Protein AF-A0A4P7NA32-F1 (afdb_monomer_lite)

Foldseek 3Di:
DDPDDDDPPPVPPPDPPPPFPQQWWKKFKAALVRDGPDIDIHDQVVQWDCPPPWIWGAHSVGPIDTPDDDDPRIDMDTPHTD

Structure (mmCIF, N/CA/C/O backbone):
data_AF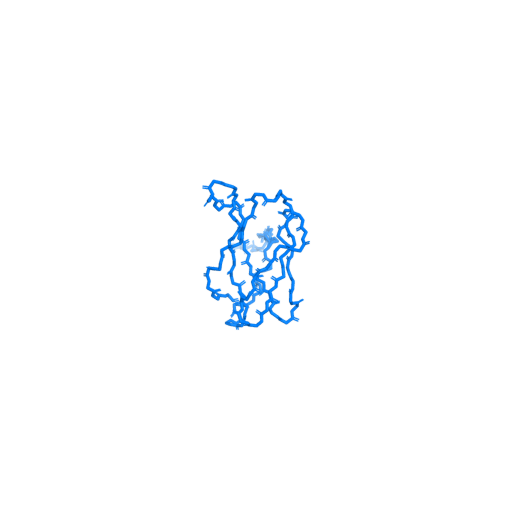-A0A4P7NA32-F1
#
_entry.id   AF-A0A4P7NA32-F1
#
loop_
_atom_site.group_PDB
_atom_site.id
_atom_site.type_symbol
_atom_site.label_atom_id
_atom_site.label_alt_id
_atom_site.label_comp_id
_atom_site.label_asym_id
_atom_site.label_entity_id
_atom_site.label_seq_id
_atom_site.pdbx_PDB_ins_code
_atom_site.Cartn_x
_atom_site.Cartn_y
_atom_site.Cartn_z
_atom_site.occupancy
_atom_site.B_iso_or_equiv
_atom_site.auth_seq_id
_atom_site.auth_comp_id
_atom_site.auth_asym_id
_atom_site.auth_atom_id
_atom_site.pdbx_PDB_model_num
ATOM 1 N N . MET A 1 1 ? 21.386 42.321 24.777 1.00 41.19 1 MET A N 1
ATOM 2 C CA . MET A 1 1 ? 21.563 41.337 23.687 1.00 41.19 1 MET A CA 1
ATOM 3 C C . MET A 1 1 ? 20.219 40.665 23.476 1.00 41.19 1 MET A C 1
ATOM 5 O O . MET A 1 1 ? 19.791 39.906 24.334 1.00 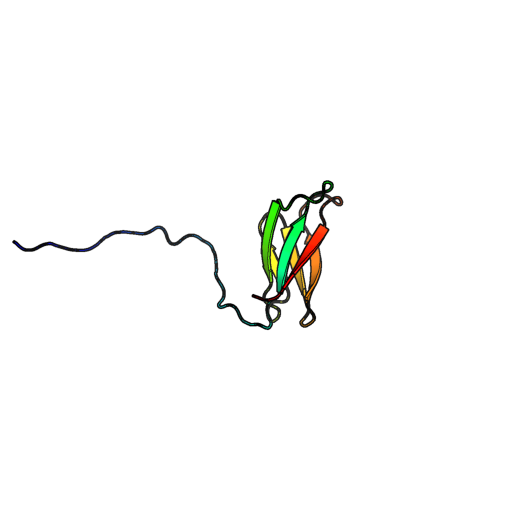41.19 1 MET A O 1
ATOM 9 N N . LYS A 1 2 ? 19.478 41.072 22.443 1.00 43.00 2 LYS A N 1
ATOM 10 C CA . LYS A 1 2 ? 18.107 40.611 22.193 1.00 43.00 2 LYS A CA 1
ATOM 11 C C . LYS A 1 2 ? 18.198 39.661 21.002 1.00 43.00 2 LYS A C 1
ATOM 13 O O . LYS A 1 2 ? 18.325 40.114 19.872 1.00 43.00 2 LYS A O 1
ATOM 18 N N . PHE A 1 3 ? 18.283 38.362 21.275 1.00 44.97 3 PHE A N 1
ATOM 19 C CA . PHE A 1 3 ? 18.278 37.348 20.226 1.00 44.97 3 PHE A CA 1
ATOM 20 C C . PHE A 1 3 ? 16.849 37.238 19.703 1.00 44.97 3 PHE A C 1
ATOM 22 O O . PHE A 1 3 ? 15.987 36.634 20.338 1.00 44.97 3 PHE A O 1
ATOM 29 N N . SER A 1 4 ? 16.591 37.895 18.574 1.00 45.69 4 SER A N 1
ATOM 30 C CA . SER A 1 4 ? 15.399 37.644 17.776 1.00 45.69 4 SER A CA 1
ATOM 31 C C . SER A 1 4 ? 15.479 36.209 17.273 1.00 45.69 4 SER A C 1
ATOM 33 O O . SER A 1 4 ? 16.293 35.878 16.414 1.00 45.69 4 SER A O 1
ATOM 35 N N . ALA A 1 5 ? 14.668 35.348 17.870 1.00 48.78 5 ALA A N 1
ATOM 36 C CA . ALA A 1 5 ? 14.347 34.056 17.303 1.00 48.78 5 ALA A CA 1
ATOM 37 C C . ALA A 1 5 ? 13.422 34.237 16.086 1.00 48.78 5 ALA A C 1
ATOM 39 O O . ALA A 1 5 ? 12.738 35.255 15.965 1.00 48.78 5 ALA A O 1
ATOM 40 N N . ILE A 1 6 ? 13.309 33.153 15.308 1.00 56.09 6 ILE A N 1
ATOM 41 C CA . ILE A 1 6 ? 12.338 32.907 14.227 1.00 56.09 6 ILE A CA 1
ATOM 42 C C . ILE A 1 6 ? 12.811 33.561 12.906 1.00 56.09 6 ILE A C 1
ATOM 44 O O . ILE A 1 6 ? 12.983 34.766 12.819 1.00 56.09 6 ILE A O 1
ATOM 48 N N . TYR A 1 7 ? 13.148 32.832 11.843 1.00 43.72 7 TYR A N 1
ATOM 49 C CA . TYR A 1 7 ? 12.339 31.825 11.161 1.00 43.72 7 TYR A CA 1
ATOM 50 C C . TYR A 1 7 ? 13.220 30.709 10.584 1.00 43.72 7 TYR A C 1
ATOM 52 O O . TYR A 1 7 ? 13.833 30.864 9.530 1.00 43.72 7 TYR A O 1
ATOM 60 N N . LEU A 1 8 ? 13.215 29.540 11.227 1.00 41.75 8 LEU A N 1
ATOM 61 C CA . LEU A 1 8 ? 13.427 28.294 10.500 1.00 41.75 8 LEU A CA 1
ATOM 62 C C . LEU A 1 8 ? 12.081 27.960 9.848 1.00 41.75 8 LEU A C 1
ATOM 64 O O . LEU A 1 8 ? 11.224 27.323 10.457 1.00 41.75 8 LEU A O 1
ATOM 68 N N . ALA A 1 9 ? 11.866 28.436 8.621 1.00 47.19 9 ALA A N 1
ATOM 69 C CA . ALA A 1 9 ? 10.875 27.835 7.740 1.00 47.19 9 ALA A CA 1
ATOM 70 C C . ALA A 1 9 ? 11.412 26.451 7.355 1.00 47.19 9 ALA A C 1
ATOM 72 O O . ALA A 1 9 ? 12.008 26.259 6.298 1.00 47.19 9 ALA A O 1
ATOM 73 N N . ALA A 1 10 ? 11.271 25.497 8.276 1.00 47.16 10 ALA A N 1
ATOM 74 C CA . ALA A 1 10 ? 11.366 24.095 7.941 1.00 47.16 10 ALA A CA 1
ATOM 75 C C . ALA A 1 10 ? 10.226 23.839 6.959 1.00 47.16 10 ALA A C 1
ATOM 77 O O . ALA A 1 10 ? 9.059 23.819 7.342 1.00 47.16 10 ALA A O 1
ATOM 78 N N . LEU A 1 11 ? 10.599 23.753 5.683 1.00 37.84 11 LEU A N 1
ATOM 79 C CA . LEU A 1 11 ? 9.821 23.190 4.594 1.00 37.84 11 LEU A CA 1
ATOM 80 C C . LEU A 1 11 ? 9.172 21.917 5.146 1.00 37.84 11 LEU A C 1
ATOM 82 O O . LEU A 1 11 ? 9.847 20.905 5.322 1.00 37.84 11 LEU A O 1
ATOM 86 N N . THR A 1 12 ? 7.907 21.997 5.550 1.00 47.62 12 THR A N 1
ATOM 87 C CA . THR A 1 12 ? 7.170 20.855 6.072 1.00 47.62 12 THR A CA 1
ATOM 88 C C . THR A 1 12 ? 7.010 19.911 4.902 1.00 47.62 12 THR A C 1
ATOM 90 O O . THR A 1 12 ? 6.244 20.166 3.972 1.00 47.62 12 THR A O 1
ATOM 93 N N . LEU A 1 13 ? 7.842 18.870 4.909 1.00 42.88 13 LEU A N 1
ATOM 94 C CA . LEU A 1 13 ? 7.820 17.806 3.931 1.00 42.88 13 LEU A CA 1
ATOM 95 C C . LEU A 1 13 ? 6.365 17.386 3.727 1.00 42.88 13 LEU A C 1
ATOM 97 O O . LEU A 1 13 ? 5.643 17.107 4.685 1.00 42.88 13 LEU A O 1
ATOM 101 N N . VAL A 1 14 ? 5.951 17.366 2.463 1.00 46.16 14 VAL A N 1
ATOM 102 C CA . VAL A 1 14 ? 4.745 16.679 2.017 1.00 46.16 14 VAL A CA 1
ATOM 103 C C . VAL A 1 14 ? 4.951 15.199 2.309 1.00 46.16 14 VAL A C 1
ATOM 105 O O . VAL A 1 14 ? 5.415 14.414 1.493 1.00 46.16 14 VAL A O 1
ATOM 108 N N . SER A 1 15 ? 4.622 14.828 3.526 1.00 44.12 15 SER A N 1
ATOM 109 C CA . SER A 1 15 ? 4.291 13.482 3.919 1.00 44.12 15 SER A CA 1
ATOM 110 C C . SER A 1 15 ? 3.182 13.686 4.924 1.00 44.12 15 SER A C 1
ATOM 112 O O . SER A 1 15 ? 3.412 14.031 6.080 1.00 44.12 15 SER A O 1
ATOM 114 N N . GLY A 1 16 ? 1.946 13.543 4.444 1.00 40.66 16 GLY A N 1
ATOM 115 C CA . GLY A 1 16 ? 0.812 13.319 5.318 1.00 40.66 16 GLY A CA 1
ATOM 116 C C . GLY A 1 16 ? 1.094 12.053 6.113 1.00 40.66 16 GLY A C 1
ATOM 117 O O . GLY A 1 16 ? 0.675 10.968 5.728 1.00 40.66 16 GLY A O 1
ATOM 118 N N . ALA A 1 17 ? 1.837 12.185 7.208 1.00 43.06 17 ALA A N 1
ATOM 119 C CA . ALA A 1 17 ? 1.793 11.265 8.315 1.00 43.06 17 ALA A CA 1
ATOM 120 C C . ALA A 1 17 ? 0.402 11.459 8.919 1.00 43.06 17 ALA A C 1
ATOM 122 O O . ALA A 1 17 ? 0.214 12.202 9.881 1.00 43.06 17 ALA A O 1
ATOM 123 N N . ALA A 1 18 ? -0.602 10.861 8.270 1.00 46.78 18 ALA A N 1
ATOM 124 C CA . ALA A 1 18 ? -1.844 10.554 8.946 1.00 46.78 18 ALA A CA 1
ATOM 125 C C . ALA A 1 18 ? -1.441 9.831 10.234 1.00 46.78 18 ALA A C 1
ATOM 127 O O . ALA A 1 18 ? -0.580 8.946 10.196 1.00 46.78 18 ALA A O 1
ATOM 128 N N . ALA A 1 19 ? -1.972 10.291 11.369 1.00 40.97 19 ALA A N 1
ATOM 129 C CA . ALA A 1 19 ? -1.748 9.645 12.652 1.00 40.97 19 ALA A CA 1
ATOM 130 C C . ALA A 1 19 ? -1.935 8.136 12.475 1.00 40.97 19 ALA A C 1
ATOM 132 O O . ALA A 1 19 ? -2.879 7.722 11.800 1.00 40.97 19 ALA A O 1
ATOM 133 N N . ALA A 1 20 ? -0.996 7.349 13.004 1.00 49.97 20 ALA A N 1
ATOM 134 C CA . ALA A 1 20 ? -1.009 5.916 12.794 1.00 49.97 20 ALA A CA 1
ATOM 135 C C . ALA A 1 20 ? -2.289 5.339 13.420 1.00 49.97 20 ALA A C 1
ATOM 137 O O . ALA A 1 20 ? -2.385 5.293 14.646 1.00 49.97 20 ALA A O 1
ATOM 138 N N . ASP A 1 21 ? -3.292 4.985 12.615 1.00 57.47 21 ASP A N 1
ATOM 139 C CA . ASP A 1 21 ? -4.642 4.735 13.133 1.00 57.47 21 ASP A CA 1
ATOM 140 C C . ASP A 1 21 ? -4.843 3.295 13.600 1.00 57.47 21 ASP A C 1
ATOM 142 O O . ASP A 1 21 ? -5.934 2.967 14.002 1.00 57.47 21 ASP A O 1
ATOM 146 N N . ALA A 1 22 ? -3.888 2.370 13.562 1.00 62.78 22 ALA A N 1
ATOM 147 C CA . ALA A 1 22 ? -4.091 0.933 13.849 1.00 62.78 22 ALA A CA 1
ATOM 148 C C . ALA A 1 22 ? -5.118 0.212 12.941 1.00 62.78 22 ALA A C 1
ATOM 150 O O . ALA A 1 22 ? -5.020 -1.002 12.751 1.00 62.78 22 ALA A O 1
ATOM 151 N N . LYS A 1 23 ? -6.070 0.928 12.341 1.00 76.38 23 LYS A N 1
ATOM 152 C CA . LYS A 1 23 ? -6.966 0.482 11.285 1.00 76.38 23 LYS A CA 1
ATOM 153 C C . LYS A 1 23 ? -6.327 0.667 9.918 1.00 76.38 23 LYS A C 1
ATOM 155 O O . LYS A 1 23 ? -6.616 -0.128 9.028 1.00 76.38 23 LYS A O 1
ATOM 160 N N . ASN A 1 24 ? -5.431 1.638 9.749 1.00 86.31 24 ASN A N 1
ATOM 161 C CA . ASN A 1 24 ? -4.785 1.876 8.466 1.00 86.31 24 ASN A CA 1
ATOM 162 C C . ASN A 1 24 ? -3.757 0.784 8.148 1.00 86.31 24 ASN A C 1
ATOM 164 O O . ASN A 1 24 ? -3.219 0.088 9.017 1.00 86.31 24 ASN A O 1
ATOM 168 N N . CYS A 1 25 ? -3.516 0.604 6.856 1.00 89.06 25 CYS A N 1
ATOM 169 C CA . CYS A 1 25 ? -2.751 -0.517 6.336 1.00 89.06 25 CYS A CA 1
ATOM 170 C C . CYS A 1 25 ? -1.454 -0.026 5.718 1.00 89.06 25 CYS A C 1
ATOM 172 O O . CYS A 1 25 ? -1.461 0.726 4.739 1.00 89.06 25 CYS A O 1
ATOM 174 N N . LYS A 1 26 ? -0.334 -0.478 6.280 1.00 92.50 26 LYS A N 1
ATOM 175 C CA . LYS A 1 26 ? 0.987 -0.172 5.754 1.00 92.50 26 LYS A CA 1
ATOM 176 C C . LYS A 1 26 ? 1.295 -1.116 4.605 1.00 92.50 26 LYS A C 1
ATOM 178 O O . LYS A 1 26 ? 1.102 -2.328 4.715 1.00 92.50 26 LYS A O 1
ATOM 183 N N . PHE A 1 27 ? 1.823 -0.570 3.521 1.00 93.50 27 PHE A N 1
ATOM 184 C CA . PHE A 1 27 ? 2.203 -1.362 2.363 1.00 93.50 27 PHE A CA 1
ATOM 185 C C . PHE A 1 27 ? 3.549 -0.937 1.796 1.00 93.50 27 PHE A C 1
ATOM 187 O O . PHE A 1 27 ? 3.967 0.218 1.905 1.00 93.50 27 PHE A O 1
ATOM 194 N N . ASN A 1 28 ? 4.182 -1.906 1.151 1.00 94.12 28 ASN A N 1
ATOM 195 C CA . ASN A 1 28 ? 5.352 -1.738 0.313 1.00 94.12 28 ASN A CA 1
ATOM 196 C C . ASN A 1 28 ? 4.964 -2.097 -1.123 1.00 94.12 28 ASN A C 1
ATOM 198 O O . ASN A 1 28 ? 4.273 -3.092 -1.346 1.00 94.12 28 ASN A O 1
ATOM 202 N N . VAL A 1 29 ? 5.426 -1.314 -2.088 1.00 93.25 29 VAL A N 1
ATOM 203 C CA . VAL A 1 29 ? 5.339 -1.620 -3.514 1.00 93.25 29 VAL A CA 1
ATOM 204 C C . VAL A 1 29 ? 6.657 -2.262 -3.919 1.00 93.25 29 VAL A C 1
ATOM 206 O O . VAL A 1 29 ? 7.716 -1.648 -3.779 1.00 93.25 29 VAL A O 1
ATOM 209 N N . LEU A 1 30 ? 6.597 -3.499 -4.397 1.00 93.44 30 LEU A N 1
ATOM 210 C CA . LEU A 1 30 ? 7.751 -4.251 -4.871 1.00 93.44 30 LEU A CA 1
ATOM 211 C C . LEU A 1 30 ? 7.744 -4.281 -6.401 1.00 93.44 30 LEU A C 1
ATOM 213 O O . LEU A 1 30 ? 6.687 -4.480 -6.995 1.00 93.44 30 LEU A O 1
ATOM 217 N N . ASN A 1 31 ? 8.894 -4.094 -7.045 1.00 91.94 31 ASN A N 1
ATOM 218 C CA . ASN A 1 31 ? 9.030 -4.299 -8.493 1.00 91.94 31 ASN A CA 1
ATOM 219 C C . ASN A 1 31 ? 9.101 -5.797 -8.859 1.00 91.94 31 ASN A C 1
ATOM 221 O O . ASN A 1 31 ? 9.110 -6.654 -7.975 1.00 91.94 31 ASN A O 1
ATOM 225 N N . GLY A 1 32 ? 9.217 -6.117 -10.154 1.00 90.25 32 GLY A N 1
ATOM 226 C CA . GLY A 1 32 ? 9.317 -7.504 -10.641 1.00 90.25 32 GLY A CA 1
ATOM 227 C C . GLY A 1 32 ? 10.508 -8.313 -10.103 1.00 90.25 32 GLY A C 1
ATOM 228 O O . GLY A 1 32 ? 10.516 -9.534 -10.220 1.00 90.25 32 GLY A O 1
ATOM 229 N N . SER A 1 33 ? 11.487 -7.657 -9.473 1.00 94.69 33 SER A N 1
ATOM 230 C CA . SER A 1 33 ? 12.627 -8.294 -8.800 1.00 94.69 33 SER A CA 1
ATOM 231 C C . SER A 1 33 ? 12.430 -8.440 -7.284 1.00 94.69 33 SER A C 1
ATOM 233 O O . SER A 1 33 ? 13.352 -8.856 -6.587 1.00 94.69 33 SER A O 1
ATOM 235 N N . GLY A 1 34 ? 11.265 -8.058 -6.748 1.00 92.25 34 GLY A N 1
ATOM 236 C CA . GLY A 1 34 ? 10.973 -8.072 -5.312 1.00 92.25 34 GLY A CA 1
ATOM 237 C C . GLY A 1 34 ? 11.593 -6.911 -4.524 1.00 92.25 34 GLY A C 1
ATOM 238 O O . GLY A 1 34 ? 11.591 -6.942 -3.294 1.00 92.25 34 GLY A O 1
ATOM 239 N N . ILE A 1 35 ? 12.124 -5.883 -5.195 1.00 93.12 35 ILE A N 1
ATOM 240 C CA . ILE A 1 35 ? 12.733 -4.719 -4.538 1.00 93.12 35 ILE A CA 1
ATOM 241 C C . ILE A 1 35 ? 11.661 -3.696 -4.185 1.00 93.12 35 ILE A C 1
ATOM 243 O O . ILE A 1 35 ? 10.867 -3.311 -5.042 1.00 93.12 35 ILE A O 1
ATOM 247 N N . ASN A 1 36 ? 11.678 -3.218 -2.940 1.00 93.12 36 ASN A N 1
ATOM 248 C CA . ASN A 1 36 ? 10.808 -2.138 -2.492 1.00 93.12 36 ASN A CA 1
ATOM 249 C C . ASN A 1 36 ? 11.188 -0.820 -3.180 1.00 93.12 36 ASN A C 1
ATOM 251 O O . ASN A 1 36 ? 12.300 -0.324 -3.005 1.00 93.12 36 ASN A O 1
ATOM 255 N N . VAL A 1 37 ? 10.251 -0.268 -3.948 1.00 91.44 37 VAL A N 1
ATOM 256 C CA . VAL A 1 37 ? 10.413 1.001 -4.672 1.00 91.44 37 VAL A CA 1
ATOM 257 C C . VAL A 1 37 ? 9.593 2.142 -4.076 1.00 91.44 37 VAL A C 1
ATOM 259 O O . VAL A 1 37 ? 9.871 3.304 -4.357 1.00 91.44 37 VAL A O 1
ATOM 262 N N . ALA A 1 38 ? 8.572 1.825 -3.280 1.00 90.38 38 ALA A N 1
ATOM 263 C CA . ALA A 1 38 ? 7.706 2.801 -2.639 1.00 90.38 38 ALA A CA 1
ATOM 264 C C . ALA A 1 38 ? 7.033 2.186 -1.413 1.00 90.38 38 ALA A C 1
ATOM 266 O O . ALA A 1 38 ? 6.751 0.990 -1.359 1.00 90.38 38 ALA A O 1
ATOM 267 N N . ASN A 1 39 ? 6.712 3.018 -0.435 1.00 90.94 39 ASN A N 1
ATOM 268 C CA . ASN A 1 39 ? 5.955 2.628 0.741 1.00 90.94 39 ASN A CA 1
ATOM 269 C C . ASN A 1 39 ? 4.854 3.646 1.023 1.00 90.94 39 ASN A C 1
ATOM 271 O O . ASN A 1 39 ? 4.930 4.812 0.638 1.00 90.94 39 ASN A O 1
ATOM 275 N N . GLY A 1 40 ? 3.811 3.193 1.706 1.00 89.81 40 GLY A N 1
ATOM 276 C CA . GLY A 1 40 ? 2.694 4.054 2.042 1.00 89.81 40 GLY A CA 1
ATOM 277 C C . GLY A 1 40 ? 1.858 3.521 3.187 1.00 89.81 40 GLY A C 1
ATOM 278 O O . GLY A 1 40 ? 2.040 2.402 3.672 1.00 89.81 40 GLY A O 1
ATOM 279 N N . CYS A 1 41 ? 0.931 4.370 3.609 1.00 90.19 41 CYS A N 1
ATOM 280 C CA . CYS A 1 41 ? -0.105 4.042 4.565 1.00 90.19 41 CYS A CA 1
ATOM 281 C C . CYS A 1 41 ? -1.454 4.306 3.903 1.00 90.19 41 CYS A C 1
ATOM 283 O O . CYS A 1 41 ? -1.738 5.435 3.502 1.00 90.19 41 CYS A O 1
ATOM 285 N N . CYS A 1 42 ? -2.255 3.259 3.733 1.00 90.38 42 CYS A N 1
ATOM 286 C CA . CYS A 1 42 ? -3.590 3.378 3.174 1.00 90.38 42 CYS A CA 1
ATOM 287 C C . CYS A 1 42 ? -4.607 3.520 4.303 1.00 90.38 42 CYS A C 1
ATOM 289 O O . CYS A 1 42 ? -4.741 2.636 5.152 1.00 90.38 42 CYS A O 1
ATOM 291 N N . ASP A 1 43 ? -5.306 4.649 4.291 1.00 87.44 43 ASP A N 1
ATOM 292 C CA . ASP A 1 43 ? -6.388 4.962 5.213 1.00 8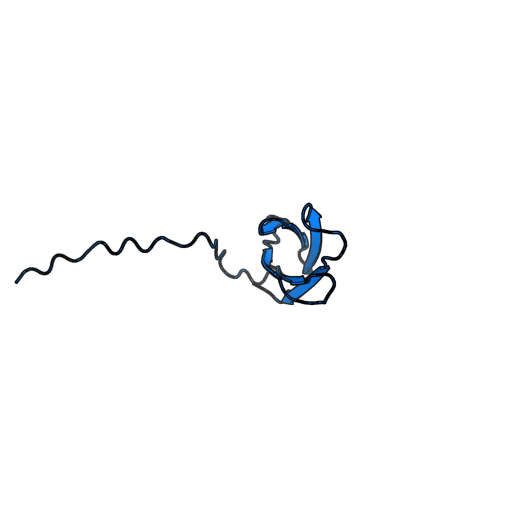7.44 43 ASP A CA 1
ATOM 293 C C . ASP A 1 43 ? -7.624 4.129 4.848 1.00 87.44 43 ASP A C 1
ATOM 295 O O . ASP A 1 43 ? -8.192 4.291 3.764 1.00 87.44 43 ASP A O 1
ATOM 299 N N . VAL A 1 44 ? -8.043 3.224 5.737 1.00 85.25 44 VAL A N 1
ATOM 300 C CA . VAL A 1 44 ? -9.159 2.300 5.455 1.00 85.25 44 VAL A CA 1
ATOM 301 C C . VAL A 1 44 ? -10.514 3.000 5.391 1.00 85.25 44 VAL A C 1
ATOM 303 O O . VAL A 1 44 ? -11.429 2.507 4.733 1.00 85.25 44 VAL A O 1
ATOM 306 N N . THR A 1 45 ? -10.638 4.178 6.004 1.00 85.69 45 THR A N 1
ATOM 307 C CA . THR A 1 45 ? -11.819 5.044 5.896 1.00 85.69 45 THR A CA 1
ATOM 308 C C . THR A 1 45 ? -11.910 5.665 4.506 1.00 85.69 45 THR A C 1
ATOM 310 O O . THR A 1 45 ? -12.998 5.754 3.935 1.00 85.69 45 THR A O 1
ATOM 313 N N . LYS A 1 46 ? -10.764 6.052 3.931 1.00 84.50 46 LYS A N 1
ATOM 314 C CA . LYS A 1 46 ? -10.676 6.576 2.556 1.00 84.50 46 LYS A CA 1
ATOM 315 C C . LYS A 1 46 ? -10.637 5.476 1.498 1.00 84.50 46 LYS A C 1
ATOM 317 O O . LYS A 1 46 ? -10.925 5.750 0.336 1.00 84.50 46 LYS A O 1
ATOM 322 N N . LYS A 1 47 ? -10.283 4.247 1.890 1.00 86.75 47 LYS A N 1
ATOM 323 C CA . LYS A 1 47 ? -10.166 3.034 1.060 1.00 86.75 47 LYS A CA 1
ATOM 324 C C . LYS A 1 47 ? -9.130 3.103 -0.062 1.00 86.75 47 LYS A C 1
ATOM 326 O O . LYS A 1 47 ? -8.922 2.095 -0.733 1.00 86.75 47 LYS A O 1
ATOM 331 N N . GLN A 1 48 ? -8.493 4.251 -0.291 1.00 90.25 48 GLN A N 1
ATOM 332 C CA . GLN A 1 48 ? -7.480 4.455 -1.321 1.00 90.25 48 GLN A CA 1
ATOM 333 C C . GLN A 1 48 ? -6.441 5.494 -0.897 1.00 90.25 48 GLN A C 1
ATOM 335 O O . GLN A 1 48 ? -6.735 6.433 -0.154 1.00 90.25 48 GLN A O 1
ATOM 340 N N . VAL A 1 49 ? -5.229 5.348 -1.426 1.00 89.56 49 VAL A N 1
ATOM 341 C CA . VAL A 1 49 ? -4.142 6.320 -1.318 1.00 89.56 49 VAL A CA 1
ATOM 342 C C . VAL A 1 49 ? -3.322 6.334 -2.603 1.00 89.56 49 VAL A C 1
ATOM 344 O O . VAL A 1 49 ? -3.081 5.293 -3.214 1.00 89.56 49 VAL A O 1
ATOM 347 N N . THR A 1 50 ? -2.868 7.518 -3.003 1.00 89.94 50 THR A N 1
ATOM 348 C CA . THR A 1 50 ? -1.964 7.676 -4.143 1.00 89.94 50 THR A CA 1
ATOM 349 C C . THR A 1 50 ? -0.548 7.906 -3.636 1.00 89.94 50 THR A C 1
ATOM 351 O O . THR A 1 50 ? -0.261 8.925 -3.011 1.00 89.94 50 THR A O 1
ATOM 354 N N . VAL A 1 51 ? 0.336 6.958 -3.927 1.00 86.81 51 VAL A N 1
ATOM 355 C CA . VAL A 1 51 ? 1.784 7.064 -3.746 1.00 86.81 51 VAL A CA 1
ATOM 356 C C . VAL A 1 51 ? 2.374 7.093 -5.146 1.00 86.81 51 VAL A C 1
ATOM 358 O O . VAL A 1 51 ? 2.616 6.044 -5.731 1.00 86.81 51 VAL A O 1
ATOM 361 N N . SER A 1 52 ? 2.506 8.297 -5.713 1.00 82.06 52 SER A N 1
ATOM 362 C CA . SER A 1 52 ? 2.863 8.494 -7.125 1.00 82.06 52 SER A CA 1
ATOM 363 C C . SER A 1 52 ? 4.039 7.602 -7.553 1.00 82.06 52 SER A C 1
ATOM 365 O O . SER A 1 52 ? 5.063 7.601 -6.865 1.00 82.06 52 SER A O 1
ATOM 367 N N . PRO A 1 53 ? 3.925 6.854 -8.667 1.00 85.75 53 PRO A N 1
ATOM 368 C CA . PRO A 1 53 ? 2.832 6.858 -9.652 1.00 85.75 53 PRO A CA 1
ATOM 369 C C . PRO A 1 53 ? 1.642 5.929 -9.335 1.00 85.75 53 PRO A C 1
ATOM 371 O O . PRO A 1 53 ? 0.752 5.801 -10.167 1.00 85.75 53 PRO A O 1
ATOM 374 N N . PHE A 1 54 ? 1.618 5.257 -8.184 1.00 88.19 54 PHE A N 1
ATOM 375 C CA . PHE A 1 54 ? 0.660 4.200 -7.856 1.00 88.19 54 PHE A CA 1
ATOM 376 C C . PHE A 1 54 ? -0.564 4.733 -7.106 1.00 88.19 54 PHE A C 1
ATOM 378 O O . PHE A 1 54 ? -0.441 5.493 -6.146 1.00 88.19 54 PHE A O 1
ATOM 385 N N . THR A 1 55 ? -1.746 4.250 -7.464 1.00 91.56 55 THR A N 1
ATOM 386 C CA . THR A 1 55 ? -2.950 4.354 -6.639 1.00 91.56 55 THR A CA 1
ATOM 387 C C . THR A 1 55 ? -3.248 2.984 -6.054 1.00 91.56 55 THR A C 1
ATOM 389 O O . THR A 1 55 ? -3.463 2.016 -6.781 1.00 91.56 55 THR A O 1
ATOM 392 N N . VAL A 1 56 ? -3.259 2.899 -4.727 1.00 91.19 56 VAL A N 1
ATOM 393 C CA . VAL A 1 56 ? -3.466 1.662 -3.972 1.00 91.19 56 VAL A CA 1
ATOM 394 C C . VAL A 1 56 ? -4.781 1.753 -3.216 1.00 91.19 56 VAL A C 1
ATOM 396 O O . VAL A 1 56 ? -5.014 2.719 -2.495 1.00 91.19 56 VAL A O 1
ATOM 399 N N . SER A 1 57 ? -5.628 0.736 -3.351 1.00 92.00 57 SER A N 1
ATOM 400 C CA . SER A 1 57 ? -6.814 0.547 -2.518 1.00 92.00 57 SER A CA 1
ATOM 401 C C . SER A 1 57 ? -6.537 -0.387 -1.347 1.00 92.00 57 SER A C 1
ATOM 403 O O . SER A 1 57 ? -5.765 -1.339 -1.484 1.00 92.00 57 SER A O 1
ATOM 405 N N . CYS A 1 58 ? -7.210 -0.148 -0.226 1.00 91.12 58 CYS A N 1
ATOM 406 C CA . CYS A 1 58 ? -7.177 -0.992 0.960 1.00 91.12 58 CYS A CA 1
ATOM 407 C C . CYS A 1 58 ? -8.581 -1.279 1.506 1.00 91.12 58 CYS A C 1
ATOM 409 O O . CYS A 1 58 ? -9.506 -0.477 1.380 1.00 91.12 58 CYS A O 1
ATOM 411 N N . THR A 1 59 ? -8.714 -2.432 2.158 1.00 89.25 59 THR A N 1
ATOM 412 C CA . THR A 1 59 ? -9.887 -2.835 2.952 1.00 89.25 59 THR A CA 1
ATOM 413 C C . THR A 1 59 ? -9.554 -2.830 4.447 1.00 89.25 59 THR A C 1
ATOM 415 O O . THR A 1 59 ? -8.383 -2.811 4.820 1.00 89.25 59 THR A O 1
ATOM 418 N N . GLU A 1 60 ? -10.564 -2.906 5.319 1.00 84.31 60 GLU A N 1
ATOM 419 C CA . GLU A 1 60 ? -10.379 -2.928 6.785 1.00 84.31 60 GLU A CA 1
ATOM 420 C C . GLU A 1 60 ? -9.501 -4.104 7.270 1.00 84.31 60 GLU A C 1
ATOM 422 O O . GLU A 1 60 ? -8.742 -3.988 8.241 1.00 84.31 60 GLU A O 1
ATOM 427 N N . SER A 1 61 ? -9.531 -5.226 6.543 1.00 86.62 61 SER A N 1
ATOM 428 C CA . SER A 1 61 ? -8.680 -6.404 6.774 1.00 86.62 61 SER A CA 1
ATOM 429 C C . SER A 1 61 ? -7.262 -6.271 6.198 1.00 86.62 61 SER A C 1
ATOM 431 O O . SER A 1 61 ? -6.510 -7.242 6.210 1.00 86.62 61 SER A O 1
ATOM 433 N N . CYS A 1 62 ? -6.885 -5.102 5.673 1.00 85.19 62 CYS A N 1
ATOM 434 C CA . CYS A 1 62 ? -5.652 -4.883 4.912 1.00 85.19 62 CYS A CA 1
ATOM 435 C C . CYS A 1 62 ? -5.493 -5.769 3.672 1.00 85.19 62 CYS A C 1
ATOM 437 O O . CYS A 1 62 ? -4.377 -6.120 3.291 1.00 85.19 62 CYS A O 1
ATOM 439 N N . GLY A 1 63 ? -6.601 -6.082 2.996 1.00 89.69 63 GLY A N 1
ATOM 440 C CA . GLY A 1 63 ? -6.542 -6.479 1.591 1.00 89.69 63 GLY A CA 1
ATOM 441 C C . GLY A 1 63 ? -6.120 -5.271 0.757 1.00 89.69 63 GLY A C 1
ATOM 442 O O . GLY A 1 63 ? -6.829 -4.266 0.769 1.00 89.69 63 GLY A O 1
ATOM 443 N N . LEU A 1 64 ? -4.963 -5.361 0.101 1.00 90.69 64 LEU A N 1
ATOM 444 C CA . LEU A 1 64 ? -4.319 -4.292 -0.662 1.00 90.69 64 LEU A CA 1
ATOM 445 C C . LEU A 1 64 ? -4.368 -4.621 -2.158 1.00 90.69 64 LEU A C 1
ATOM 447 O O . LEU A 1 64 ? -4.106 -5.760 -2.539 1.00 90.69 64 LEU A O 1
ATOM 451 N N . ALA A 1 65 ? -4.656 -3.634 -3.005 1.00 91.56 65 ALA A N 1
ATOM 452 C CA . ALA A 1 65 ? -4.633 -3.801 -4.459 1.00 91.56 65 ALA A CA 1
ATOM 453 C C . ALA A 1 65 ? -4.161 -2.524 -5.160 1.00 91.56 65 ALA A C 1
ATOM 455 O O . ALA A 1 65 ? -4.499 -1.422 -4.728 1.00 91.56 65 ALA A O 1
ATOM 456 N N . ILE A 1 66 ? -3.395 -2.670 -6.243 1.00 90.38 66 ILE A N 1
ATOM 457 C CA . ILE A 1 66 ? -3.038 -1.550 -7.121 1.00 90.38 66 ILE A CA 1
ATOM 458 C C . ILE A 1 66 ? -4.245 -1.297 -8.026 1.00 90.38 66 ILE A C 1
ATOM 460 O O . ILE A 1 66 ? -4.651 -2.173 -8.784 1.00 90.38 66 ILE A O 1
ATOM 464 N N . VAL A 1 67 ? -4.842 -0.115 -7.911 1.00 90.38 67 VAL A N 1
ATOM 465 C CA . VAL A 1 67 ? -5.988 0.320 -8.722 1.00 90.38 67 VAL A CA 1
ATOM 466 C C . VAL A 1 67 ? -5.505 0.875 -10.056 1.00 90.38 67 VAL A C 1
ATOM 468 O O . VAL A 1 67 ? -6.125 0.648 -11.092 1.00 90.38 67 VAL A O 1
ATOM 471 N N . SER A 1 68 ? -4.401 1.618 -10.032 1.00 89.25 68 SER A N 1
ATOM 472 C CA . SER A 1 68 ? -3.786 2.190 -11.224 1.00 89.25 68 SER A CA 1
ATOM 473 C C . SER A 1 68 ? -2.333 2.579 -10.965 1.00 89.25 68 SER A C 1
ATOM 475 O O . SER A 1 68 ? -1.904 2.727 -9.818 1.00 89.25 68 SER A O 1
ATOM 477 N N . GLY A 1 69 ? -1.586 2.765 -12.053 1.00 82.25 69 GLY A N 1
ATOM 478 C CA . GLY A 1 69 ? -0.186 3.167 -12.007 1.00 82.25 69 GLY A CA 1
ATOM 479 C C . GLY A 1 69 ? 0.780 2.001 -11.828 1.00 82.25 69 GLY A C 1
ATOM 480 O O . GLY A 1 69 ? 0.446 0.967 -11.256 1.00 82.25 69 GLY A O 1
ATOM 481 N N . GLY A 1 70 ? 1.999 2.187 -12.332 1.00 79.00 70 GLY A N 1
ATOM 482 C CA . GLY A 1 70 ? 2.995 1.124 -12.403 1.00 79.00 70 GLY A CA 1
ATOM 483 C C . GLY A 1 70 ? 2.814 0.185 -13.596 1.00 79.00 70 GLY A C 1
ATOM 484 O O . GLY A 1 70 ? 1.825 0.221 -14.320 1.00 79.00 70 GLY A O 1
ATOM 485 N N . ASP A 1 71 ? 3.827 -0.644 -13.794 1.00 83.81 71 ASP A N 1
ATOM 486 C CA . ASP A 1 71 ? 3.837 -1.793 -14.697 1.0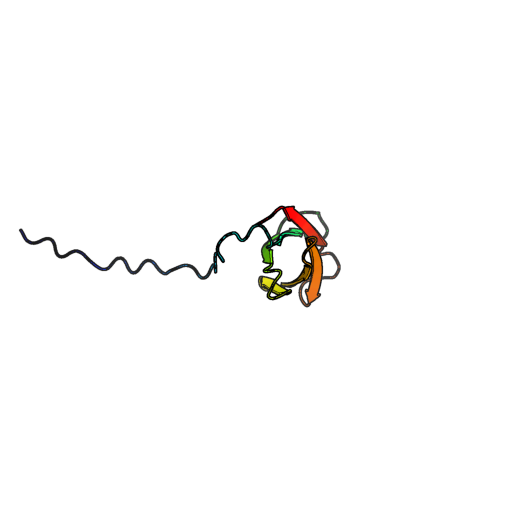0 83.81 71 ASP A CA 1
ATOM 487 C C . ASP A 1 71 ? 3.161 -3.030 -14.041 1.00 83.81 71 ASP A C 1
ATOM 489 O O . ASP A 1 71 ? 3.168 -3.160 -12.815 1.00 83.81 71 ASP A O 1
ATOM 493 N N . PRO A 1 72 ? 2.586 -3.980 -14.798 1.00 83.06 72 PRO A N 1
ATOM 494 C CA . PRO A 1 72 ? 2.022 -5.219 -14.241 1.00 83.06 72 PRO A CA 1
ATOM 495 C C . PRO A 1 72 ? 3.008 -6.086 -13.438 1.00 83.06 72 PRO A C 1
ATOM 497 O O . PRO A 1 72 ? 2.576 -6.987 -12.722 1.00 83.06 72 PRO A O 1
ATOM 500 N N . THR A 1 73 ? 4.316 -5.843 -13.535 1.00 89.12 73 THR A N 1
ATOM 5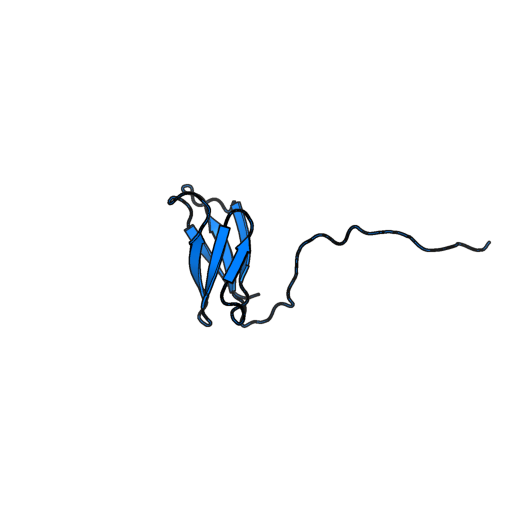01 C CA . THR A 1 73 ? 5.325 -6.525 -12.710 1.00 89.12 73 THR A CA 1
ATOM 502 C C . THR A 1 73 ? 5.386 -6.034 -11.261 1.00 89.12 73 THR A C 1
ATOM 504 O O . THR A 1 73 ? 6.038 -6.679 -10.436 1.00 89.12 73 THR A O 1
ATOM 507 N N . PHE A 1 74 ? 4.733 -4.916 -10.918 1.00 91.38 74 PHE A N 1
ATOM 508 C CA . PHE A 1 74 ? 4.688 -4.441 -9.536 1.00 91.38 74 PHE A CA 1
ATOM 509 C C . PHE A 1 74 ? 3.689 -5.236 -8.689 1.00 91.38 74 PHE A C 1
ATOM 511 O O . PHE A 1 74 ? 2.629 -5.659 -9.143 1.00 91.38 74 PHE A O 1
ATOM 518 N N . SER A 1 75 ? 4.018 -5.399 -7.411 1.00 92.06 75 SER A N 1
ATOM 519 C CA . SER A 1 75 ? 3.189 -6.095 -6.428 1.00 92.06 75 SER A CA 1
ATOM 520 C C . SER A 1 75 ? 3.136 -5.331 -5.109 1.00 92.06 75 SER A C 1
ATOM 522 O O . SER A 1 75 ? 3.979 -4.478 -4.826 1.00 92.06 75 SER A O 1
ATOM 524 N N . LEU A 1 76 ? 2.122 -5.625 -4.295 1.00 92.81 76 LEU A N 1
ATOM 525 C CA . LEU A 1 76 ? 1.967 -5.048 -2.964 1.00 92.81 76 LEU A CA 1
ATOM 526 C C . LEU A 1 76 ? 2.303 -6.082 -1.899 1.00 92.81 76 LEU A C 1
ATOM 528 O O . LEU A 1 76 ? 1.787 -7.197 -1.905 1.00 92.81 76 LEU A O 1
ATOM 532 N N . GLN A 1 77 ? 3.123 -5.670 -0.942 1.00 93.81 77 GLN A N 1
ATOM 533 C CA . GLN A 1 77 ? 3.394 -6.419 0.273 1.00 93.81 77 GLN A CA 1
ATOM 534 C C . GLN A 1 77 ? 2.759 -5.689 1.455 1.00 93.81 77 GLN A C 1
ATOM 536 O O . GLN A 1 77 ? 3.039 -4.514 1.698 1.00 93.81 77 GLN A O 1
ATOM 541 N N . ASN A 1 78 ? 1.926 -6.403 2.212 1.00 91.19 78 ASN A N 1
ATOM 542 C CA . ASN A 1 78 ? 1.425 -5.923 3.495 1.00 91.19 78 ASN A CA 1
ATOM 543 C C . ASN A 1 78 ? 2.592 -5.845 4.493 1.00 91.19 78 ASN A C 1
ATOM 545 O O . ASN A 1 78 ? 3.270 -6.842 4.741 1.00 91.19 78 ASN A O 1
ATOM 549 N N . ALA A 1 79 ? 2.822 -4.656 5.048 1.00 88.12 79 ALA A N 1
ATOM 550 C CA . ALA A 1 79 ? 3.901 -4.372 5.991 1.00 88.12 79 ALA A CA 1
ATOM 551 C C . ALA A 1 79 ? 3.383 -4.102 7.419 1.00 88.12 79 ALA A C 1
ATOM 553 O O . ALA A 1 79 ? 4.111 -3.553 8.248 1.00 88.12 79 ALA A O 1
ATOM 554 N N . GLY A 1 80 ? 2.131 -4.473 7.705 1.00 86.38 80 GLY A N 1
ATOM 555 C CA . GLY A 1 80 ? 1.485 -4.328 9.006 1.00 86.38 80 GLY A CA 1
ATOM 556 C C . GLY A 1 80 ? 0.557 -3.117 9.085 1.00 86.38 80 GLY A C 1
ATOM 557 O O . GLY A 1 80 ? -0.048 -2.700 8.096 1.00 86.38 80 GLY A O 1
ATOM 558 N N . ARG A 1 81 ? 0.417 -2.565 10.291 1.00 85.81 81 ARG A N 1
ATOM 559 C CA . ARG A 1 81 ? -0.424 -1.391 10.545 1.00 85.81 81 ARG A CA 1
ATOM 560 C C . ARG A 1 81 ? 0.394 -0.103 10.567 1.00 85.81 81 ARG A C 1
ATOM 562 O O . ARG A 1 81 ? 1.589 -0.091 10.870 1.00 85.81 81 ARG A O 1
ATOM 569 N N . CYS A 1 82 ? -0.312 0.956 10.228 1.00 81.69 82 CYS A N 1
ATOM 570 C CA . CYS A 1 82 ? -0.015 2.361 10.422 1.00 81.69 82 CYS A CA 1
ATOM 571 C C . CYS A 1 82 ? -1.391 2.999 10.709 1.00 81.69 82 CYS A C 1
ATOM 573 O O . CYS A 1 82 ? -1.573 4.177 10.386 1.00 81.69 82 CYS A O 1
#

Radius of gyration: 16.91 Å; chains: 1; bounding box: 33×50×38 Å

Organism: Pyricularia oryzae (NCBI:txid318829)

Sequence (82 aa):
MKFSAIYLAALTLVSGAAAADAKNCKFNVLNGSGINVANGCCDVTKKQVTVSPFTVSCTESCGLAIVSGGDPTFSLQNAGRC

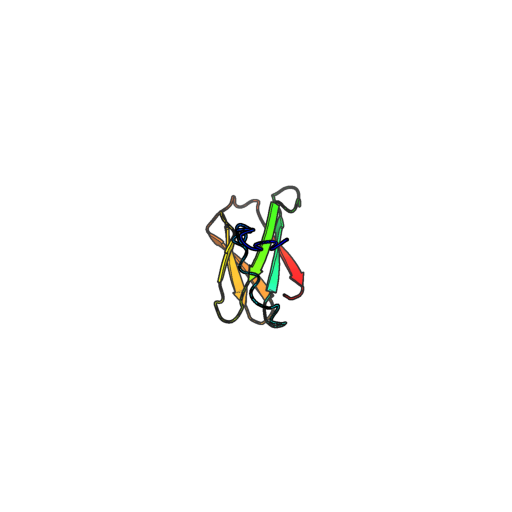Secondary structure (DSSP, 8-state):
-------------S-------SSSEEEEEE-TTS-EEEEEEE-TTT-EEEETTEEEEE-TT--EEEEE-S-TT-EEEEEEE-

pLDDT: mean 77.47, std 19.37, range [37.84, 94.69]